Protein AF-A0A971KIS1-F1 (afdb_monomer_lite)

Secondary structure (DSSP, 8-state):
--HHHHHHHHHHHHHS--TTTTTHHHHHHHHHHHHHHHHHIIIIIHHHHHHHHHHHHHHHHHHH-HHHHHHHHTSTTHHHHHHHH---PPPP-

Sequence (93 aa):
MNRNDEYINILSQLEDTPVKLDYTCDRALARYKEHKRRRIKQTFLVPLLVLVLICAVFTVLVNISPVFASAVDALPFIGKLAELVSYTPLPFP

Structure (mmCIF, N/CA/C/O backbone):
data_AF-A0A971KIS1-F1
#
_entry.id   AF-A0A971KIS1-F1
#
loop_
_atom_site.group_PDB
_atom_site.id
_atom_site.type_symbol
_atom_site.label_atom_id
_atom_site.label_alt_id
_atom_site.label_comp_id
_atom_site.label_asym_id
_atom_site.label_entity_id
_atom_site.label_seq_id
_atom_site.pdbx_PDB_ins_code
_atom_site.Cartn_x
_atom_site.Cartn_y
_atom_site.Cartn_z
_atom_site.occupancy
_atom_site.B_iso_or_equiv
_atom_site.auth_seq_id
_atom_site.auth_comp_id
_atom_site.auth_asym_id
_atom_site.auth_atom_id
_atom_site.pdbx_PDB_model_num
ATOM 1 N N . MET A 1 1 ? -33.140 16.313 50.986 1.00 62.09 1 MET A N 1
ATOM 2 C CA . MET A 1 1 ? -32.995 15.116 50.135 1.00 62.09 1 MET A CA 1
ATOM 3 C C . MET A 1 1 ? -31.673 14.456 50.487 1.00 62.09 1 MET A C 1
ATOM 5 O O . MET A 1 1 ? -30.685 15.177 50.595 1.00 62.09 1 MET A O 1
ATOM 9 N N . ASN A 1 2 ? -31.653 13.153 50.764 1.00 85.75 2 ASN A N 1
ATOM 10 C CA . ASN A 1 2 ? -30.423 12.437 51.098 1.00 85.75 2 ASN A CA 1
ATOM 11 C C . ASN A 1 2 ? -29.663 12.090 49.806 1.00 85.75 2 ASN A C 1
ATOM 13 O O . ASN A 1 2 ? -30.278 11.672 48.828 1.00 85.75 2 ASN A O 1
ATOM 17 N N . ARG A 1 3 ? -28.330 12.227 49.803 1.00 83.38 3 ARG A N 1
ATOM 18 C CA . ARG A 1 3 ? -27.482 11.878 48.643 1.00 83.38 3 ARG A CA 1
ATOM 19 C C . ARG A 1 3 ? -27.608 10.404 48.266 1.00 83.38 3 ARG A C 1
ATOM 21 O O . ARG A 1 3 ? -27.492 10.054 47.099 1.00 83.38 3 ARG A O 1
ATOM 28 N N . ASN A 1 4 ? -27.850 9.555 49.263 1.00 89.25 4 ASN A N 1
ATOM 29 C CA . ASN A 1 4 ? -28.040 8.130 49.043 1.00 89.25 4 ASN A CA 1
ATOM 30 C C . ASN A 1 4 ? -29.316 7.849 48.233 1.00 89.25 4 ASN A C 1
ATOM 32 O O . ASN A 1 4 ? -29.290 7.030 47.328 1.00 89.25 4 ASN A O 1
ATOM 36 N N . ASP A 1 5 ? -30.402 8.579 48.492 1.00 87.38 5 ASP A N 1
ATOM 37 C CA . ASP A 1 5 ? -31.671 8.389 47.777 1.00 87.38 5 ASP A CA 1
ATOM 38 C C . ASP A 1 5 ? -31.557 8.850 46.315 1.00 87.38 5 ASP A C 1
ATOM 40 O O . ASP A 1 5 ? -32.103 8.226 45.409 1.00 87.38 5 ASP A O 1
ATOM 44 N N . GLU A 1 6 ? -30.794 9.917 46.070 1.00 86.00 6 GLU A N 1
ATOM 45 C CA . GLU A 1 6 ? -30.495 10.410 44.723 1.00 86.00 6 GLU A CA 1
ATOM 46 C C . GLU A 1 6 ? -29.603 9.429 43.947 1.00 86.00 6 GLU A C 1
ATOM 48 O O . GLU A 1 6 ? -29.858 9.145 42.778 1.00 86.00 6 GLU A O 1
ATOM 53 N N . TYR A 1 7 ? -28.610 8.839 44.619 1.00 89.88 7 TYR A N 1
ATOM 54 C CA . TYR A 1 7 ? -27.754 7.801 44.046 1.00 89.88 7 TYR A CA 1
ATOM 55 C C . TYR A 1 7 ? -28.547 6.545 43.654 1.00 89.88 7 TYR A C 1
ATOM 57 O O . TYR A 1 7 ? -28.389 6.037 42.544 1.00 89.88 7 TYR A O 1
ATOM 65 N N . ILE A 1 8 ? -29.446 6.083 44.528 1.00 90.12 8 ILE A N 1
ATOM 66 C CA . ILE A 1 8 ? -30.321 4.934 44.255 1.00 90.12 8 ILE A CA 1
ATOM 67 C C . ILE A 1 8 ? -31.285 5.227 43.095 1.00 90.12 8 ILE A C 1
ATOM 69 O O . ILE A 1 8 ? -31.508 4.358 42.256 1.00 90.12 8 ILE A O 1
ATOM 73 N N . ASN A 1 9 ? -31.797 6.455 42.990 1.00 88.12 9 ASN A N 1
ATOM 74 C CA . ASN A 1 9 ? -32.664 6.870 41.883 1.00 88.12 9 ASN A CA 1
ATOM 75 C C . ASN A 1 9 ? -31.928 6.928 40.529 1.00 88.12 9 ASN A C 1
ATOM 77 O O . ASN A 1 9 ? -32.498 6.609 39.492 1.00 88.12 9 ASN A O 1
ATOM 81 N N . ILE A 1 10 ? -30.652 7.319 40.510 1.00 85.00 10 ILE A N 1
ATOM 82 C CA . ILE A 1 10 ? -29.852 7.289 39.275 1.00 85.00 10 ILE A CA 1
ATOM 83 C C . ILE A 1 10 ? -29.561 5.840 38.865 1.00 85.00 10 ILE A C 1
ATOM 85 O O . ILE A 1 10 ? -29.625 5.518 37.681 1.00 85.00 10 ILE A O 1
ATOM 89 N N . LEU A 1 11 ? -29.280 4.958 39.828 1.00 87.44 11 LEU A N 1
ATOM 90 C CA . LEU A 1 11 ? -29.047 3.538 39.555 1.00 87.44 11 LEU A CA 1
ATOM 91 C C . LEU A 1 11 ? -30.276 2.846 38.958 1.00 87.44 11 LEU A C 1
ATOM 93 O O . LEU A 1 11 ? -30.127 2.119 37.978 1.00 87.44 11 LEU A O 1
ATOM 97 N N . SER A 1 12 ? -31.476 3.112 39.478 1.00 83.94 12 SER A N 1
ATOM 98 C CA . SER A 1 12 ? -32.703 2.520 38.930 1.00 83.94 12 SER A CA 1
ATOM 99 C C . SER A 1 12 ? -32.997 2.988 37.499 1.00 83.94 12 SER A C 1
ATOM 101 O O . SER A 1 12 ? -33.505 2.219 36.692 1.00 83.94 12 SER A O 1
ATOM 103 N N . GLN A 1 13 ? -32.619 4.220 37.144 1.00 79.25 13 GLN A N 1
ATOM 104 C CA . GLN A 1 13 ? -32.750 4.740 35.776 1.00 79.25 13 GLN A CA 1
ATOM 105 C C . GLN A 1 13 ? -31.734 4.146 34.788 1.00 79.25 13 GLN A C 1
ATOM 107 O O . GLN A 1 13 ? -31.930 4.264 33.580 1.00 79.25 13 GLN A O 1
ATOM 112 N N . LEU A 1 14 ? -30.643 3.547 35.276 1.00 76.75 14 LEU A N 1
ATOM 113 C CA . LEU A 1 14 ? -29.640 2.869 34.447 1.00 76.75 14 LEU A CA 1
ATOM 114 C C . LE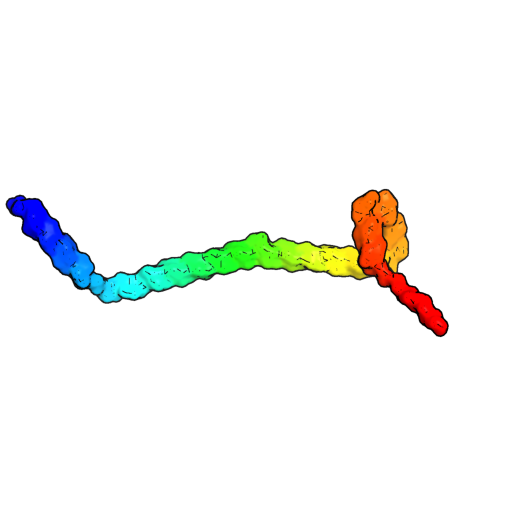U A 1 14 ? -29.986 1.399 34.180 1.00 76.75 14 LEU A C 1
ATOM 116 O O . LEU A 1 14 ? -29.499 0.835 33.203 1.00 76.75 14 LEU A O 1
ATOM 120 N N . GLU A 1 15 ? -30.783 0.785 35.054 1.00 76.62 15 GLU A N 1
ATOM 121 C CA . GLU A 1 15 ? -31.172 -0.625 34.959 1.00 76.62 15 GLU A CA 1
ATOM 122 C C . GLU A 1 15 ? -32.109 -0.867 33.761 1.00 76.62 15 GLU A C 1
ATOM 124 O O . GLU A 1 15 ? -31.957 -1.850 33.035 1.00 76.62 15 GLU A O 1
ATOM 129 N N . ASP A 1 16 ? -32.980 0.103 33.467 1.00 73.38 16 ASP A N 1
ATOM 130 C CA . ASP A 1 16 ? -33.784 0.130 32.248 1.00 73.38 16 ASP A CA 1
ATOM 131 C C . ASP A 1 16 ? -33.022 0.810 31.106 1.00 73.38 16 ASP A C 1
ATOM 133 O O . ASP A 1 16 ? -32.995 2.036 30.963 1.00 73.38 16 ASP A O 1
ATOM 137 N N . THR A 1 17 ? -32.420 0.001 30.233 1.00 65.88 17 THR A N 1
ATOM 138 C CA . THR A 1 17 ? -31.835 0.523 28.992 1.00 65.88 17 THR A CA 1
ATOM 139 C C . THR A 1 17 ? -32.974 0.989 28.076 1.00 65.88 17 THR A C 1
ATOM 141 O O . THR A 1 17 ? -33.822 0.182 27.691 1.00 65.88 17 THR A O 1
ATOM 144 N N . PRO A 1 18 ? -33.055 2.282 27.708 1.00 69.12 18 PRO A N 1
ATOM 145 C CA . PRO A 1 18 ? -34.169 2.759 26.906 1.00 69.12 18 PRO A CA 1
ATOM 146 C C . PRO A 1 18 ? -34.094 2.140 25.508 1.00 69.12 18 PRO A C 1
ATOM 148 O O . PRO A 1 18 ? -33.078 2.274 24.835 1.00 69.12 18 PRO A O 1
ATOM 151 N N . VAL A 1 19 ? -35.202 1.570 25.021 1.00 66.62 19 VAL A N 1
ATOM 152 C CA . VAL A 1 19 ? -35.318 0.899 23.700 1.00 66.62 19 VAL A CA 1
ATOM 153 C C . VAL A 1 19 ? -34.798 1.760 22.533 1.00 66.62 19 VAL A C 1
ATOM 155 O O . VAL A 1 19 ? -34.334 1.267 21.508 1.00 66.62 19 VAL A O 1
ATOM 158 N N . LYS A 1 20 ? -34.819 3.092 22.682 1.00 68.88 20 LYS A N 1
ATOM 159 C CA . LYS A 1 20 ? -34.251 4.040 21.705 1.00 68.88 20 LYS A CA 1
ATOM 160 C C . LYS A 1 20 ? -32.723 3.936 21.559 1.00 68.88 20 LYS A C 1
ATOM 162 O O . LYS A 1 20 ? -32.189 4.424 20.563 1.00 68.88 20 LYS A O 1
ATOM 167 N N . LEU A 1 21 ? -32.028 3.344 22.528 1.00 72.25 21 LEU A N 1
ATOM 168 C CA . LEU A 1 21 ? -30.573 3.216 22.588 1.00 72.25 21 LEU A CA 1
ATOM 16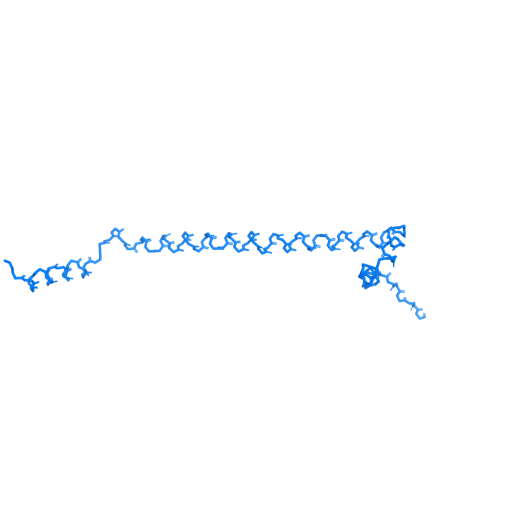9 C C . LEU A 1 21 ? -30.062 1.867 22.067 1.00 72.25 21 LEU A C 1
ATOM 171 O O . LEU A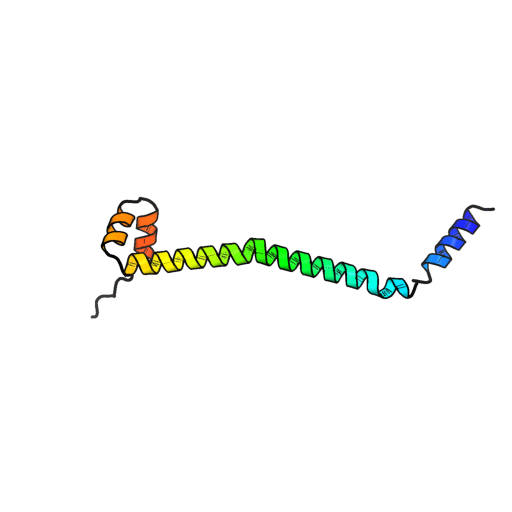 1 21 ? -28.911 1.825 21.625 1.00 72.25 21 LEU A O 1
ATOM 175 N N . ASP A 1 22 ? -30.919 0.837 22.016 1.00 71.62 22 ASP A N 1
ATOM 176 C CA . ASP A 1 22 ? -30.576 -0.573 21.731 1.00 71.62 22 ASP A CA 1
ATOM 177 C C . ASP A 1 22 ? -29.823 -0.812 20.417 1.00 71.62 22 ASP A C 1
ATOM 179 O O . ASP A 1 22 ? -29.163 -1.828 20.248 1.00 71.62 22 ASP A O 1
ATOM 183 N N . TYR A 1 23 ? -29.837 0.147 19.494 1.00 78.00 23 TYR A N 1
ATOM 184 C CA . TYR A 1 23 ? -29.159 0.022 18.200 1.00 78.00 23 TYR A CA 1
ATOM 185 C C . TYR A 1 23 ? -28.215 1.179 17.889 1.00 78.00 23 TYR A C 1
ATOM 187 O O . TYR A 1 23 ? -27.610 1.236 16.816 1.00 78.00 23 TYR A O 1
ATOM 195 N N . THR A 1 24 ? -28.080 2.140 18.801 1.00 83.50 24 THR A N 1
ATOM 196 C CA . THR A 1 24 ? -27.243 3.326 18.574 1.00 83.50 24 THR A CA 1
ATOM 197 C C . THR A 1 24 ? -25.761 2.965 18.559 1.00 83.50 24 THR A C 1
ATOM 199 O O . THR A 1 24 ? -25.036 3.406 17.662 1.00 83.50 24 THR A O 1
ATOM 202 N N . CYS A 1 25 ? -25.339 2.085 19.471 1.00 82.56 25 CYS A N 1
ATOM 203 C CA . CYS A 1 25 ? -23.997 1.512 19.515 1.00 82.56 25 CYS A CA 1
ATOM 204 C C . CYS A 1 25 ? -23.675 0.736 18.234 1.00 82.56 25 CYS A C 1
ATOM 206 O O . CYS A 1 25 ? -22.648 0.996 17.604 1.00 82.56 25 CYS A O 1
ATOM 208 N N . ASP A 1 26 ? -24.579 -0.132 17.780 1.00 85.12 26 ASP A N 1
ATOM 209 C CA . ASP A 1 26 ? -24.393 -0.901 16.545 1.00 85.12 26 ASP A CA 1
ATOM 210 C C . ASP A 1 26 ? -24.269 0.003 15.320 1.00 85.12 26 ASP A C 1
ATOM 212 O O . ASP A 1 26 ? -23.391 -0.186 14.472 1.00 85.12 26 ASP A O 1
ATOM 216 N N . ARG A 1 27 ? -25.095 1.050 15.245 1.00 84.00 27 ARG A N 1
ATOM 217 C CA . ARG A 1 27 ? -25.064 2.018 14.143 1.00 84.00 27 ARG A CA 1
ATOM 218 C C . ARG A 1 27 ? -23.788 2.864 14.163 1.00 84.00 27 ARG A C 1
ATOM 220 O O . ARG A 1 27 ? -23.231 3.154 13.101 1.00 84.00 27 ARG A O 1
ATOM 227 N N . ALA A 1 28 ? -23.295 3.232 15.346 1.00 85.69 28 ALA A N 1
ATOM 228 C CA . ALA A 1 28 ? -22.022 3.931 15.512 1.00 85.69 28 ALA A CA 1
ATOM 229 C C . ALA A 1 28 ? -20.829 3.036 15.132 1.00 85.69 28 ALA A C 1
ATOM 231 O O . ALA A 1 28 ? -19.950 3.460 14.374 1.00 85.69 28 ALA A O 1
ATOM 232 N N . LEU A 1 29 ? -20.834 1.775 15.570 1.00 88.44 29 LEU A N 1
ATOM 233 C CA . LEU A 1 29 ? -19.821 0.782 15.212 1.00 88.44 29 LEU A CA 1
ATOM 234 C C . LEU A 1 29 ? -19.821 0.480 13.711 1.00 88.44 29 LEU A C 1
ATOM 236 O O . LEU A 1 29 ? -18.748 0.372 13.112 1.00 88.44 29 LEU A O 1
ATOM 240 N N . ALA A 1 30 ? -20.994 0.383 13.082 1.00 87.12 30 ALA A N 1
ATOM 241 C CA . ALA A 1 30 ? -21.118 0.182 11.641 1.00 87.12 30 ALA A CA 1
ATOM 242 C C . ALA A 1 30 ? -20.484 1.342 10.857 1.00 87.12 30 ALA A C 1
ATOM 244 O O . ALA A 1 30 ? -19.651 1.102 9.978 1.00 87.12 30 ALA A O 1
ATOM 245 N N . ARG A 1 31 ? -20.782 2.595 11.238 1.00 86.50 31 ARG A N 1
ATOM 246 C CA . ARG A 1 31 ? -20.156 3.788 10.639 1.00 86.50 31 ARG A CA 1
ATOM 247 C C . ARG A 1 31 ? -18.639 3.773 10.811 1.00 86.50 31 ARG A C 1
ATOM 249 O O . ARG A 1 31 ? -17.909 3.972 9.841 1.00 86.50 31 ARG A O 1
ATOM 256 N N . TYR A 1 32 ? -18.147 3.476 12.014 1.00 87.19 32 TYR A N 1
ATOM 257 C CA . TYR A 1 32 ? -16.708 3.394 12.273 1.00 87.19 32 TYR A CA 1
ATOM 258 C C . TYR A 1 32 ? -16.021 2.331 11.403 1.00 87.19 32 TYR A C 1
ATOM 260 O O . TYR A 1 32 ? -14.997 2.609 10.770 1.00 87.19 32 TYR A O 1
ATOM 268 N N . LYS A 1 33 ? -16.595 1.124 11.322 1.00 84.94 33 LYS A N 1
ATOM 269 C CA . LYS A 1 33 ? -16.061 0.027 10.499 1.00 84.94 33 LYS A CA 1
ATOM 270 C C . LYS A 1 33 ? -16.024 0.401 9.019 1.00 84.94 33 LYS A C 1
ATOM 272 O O . LYS A 1 33 ? -15.030 0.115 8.347 1.00 84.94 33 LYS A O 1
ATOM 277 N N . GLU A 1 34 ? -17.059 1.064 8.513 1.00 84.94 34 GLU A N 1
ATOM 278 C CA . GLU A 1 34 ? -17.111 1.487 7.116 1.00 84.94 34 GLU A CA 1
ATOM 279 C C . GLU A 1 34 ? -16.058 2.558 6.798 1.00 84.94 34 GLU A C 1
ATOM 281 O O . GLU A 1 34 ? -15.296 2.406 5.837 1.00 84.94 34 GLU A O 1
ATOM 286 N N . HIS A 1 35 ? -15.930 3.585 7.644 1.00 82.50 35 HIS A N 1
ATOM 287 C CA . HIS A 1 35 ? -14.888 4.606 7.502 1.00 82.50 35 HIS A CA 1
ATOM 288 C C . HIS A 1 35 ? -13.482 4.007 7.583 1.00 82.50 35 HIS A C 1
ATOM 290 O O . HIS A 1 35 ? -12.633 4.315 6.742 1.00 82.50 35 HIS A O 1
ATOM 296 N N . LYS A 1 36 ? -13.238 3.099 8.535 1.00 80.19 36 LYS A N 1
ATOM 297 C CA . LYS A 1 36 ? -11.955 2.397 8.667 1.00 80.19 36 LYS A CA 1
ATOM 298 C C . LYS A 1 36 ? -11.635 1.588 7.411 1.00 80.19 36 LYS A C 1
ATOM 300 O O . LYS A 1 36 ? -10.525 1.682 6.892 1.00 80.19 36 LYS A O 1
ATOM 305 N N . ARG A 1 37 ? -12.606 0.840 6.876 1.00 77.81 37 ARG A N 1
ATOM 306 C CA . ARG A 1 37 ? -12.419 0.027 5.665 1.00 77.81 37 ARG A CA 1
ATOM 307 C C . ARG A 1 37 ? -12.151 0.890 4.433 1.00 77.81 37 ARG A C 1
ATOM 309 O O . ARG A 1 37 ? -11.264 0.552 3.653 1.00 77.81 37 ARG A O 1
ATOM 316 N N . ARG A 1 38 ? -12.875 2.002 4.261 1.00 80.69 38 ARG A N 1
ATOM 317 C CA . ARG A 1 38 ? -12.638 2.955 3.161 1.00 80.69 38 ARG A CA 1
ATOM 318 C C . ARG A 1 38 ? -11.246 3.576 3.253 1.00 80.69 38 ARG A C 1
ATOM 320 O O . ARG A 1 38 ? -10.531 3.574 2.257 1.00 80.69 38 ARG A O 1
ATOM 327 N N . ARG A 1 39 ? -10.835 4.006 4.450 1.00 78.25 39 ARG A N 1
ATOM 328 C CA . ARG A 1 39 ? -9.504 4.578 4.685 1.00 78.25 39 ARG A CA 1
ATOM 329 C C . ARG A 1 39 ? -8.401 3.572 4.372 1.00 78.25 39 ARG A C 1
ATOM 331 O O . ARG A 1 39 ? -7.513 3.884 3.601 1.00 78.25 39 ARG A O 1
ATOM 338 N N . ILE A 1 40 ? -8.502 2.340 4.877 1.00 76.69 40 ILE A N 1
ATOM 339 C CA . ILE A 1 40 ? -7.513 1.285 4.597 1.00 76.69 40 ILE A CA 1
ATOM 340 C C . ILE A 1 40 ? -7.424 1.004 3.092 1.00 76.69 40 ILE A C 1
ATOM 342 O O . ILE A 1 40 ? -6.328 0.941 2.540 1.00 76.69 40 ILE A O 1
ATOM 346 N N . LYS A 1 41 ? -8.567 0.880 2.405 1.00 75.00 41 LYS A N 1
ATOM 347 C CA . LYS A 1 41 ? -8.583 0.659 0.953 1.00 75.00 41 LYS A CA 1
ATOM 348 C C . LYS A 1 41 ? -7.906 1.800 0.192 1.00 75.00 41 LYS A C 1
ATOM 350 O O . LYS A 1 41 ? -7.087 1.540 -0.680 1.00 75.00 41 LYS A O 1
ATOM 355 N N . GLN A 1 42 ? -8.219 3.048 0.525 1.00 77.69 42 GLN A N 1
ATOM 356 C CA . GLN A 1 42 ? -7.641 4.207 -0.158 1.00 77.69 42 GLN A CA 1
ATOM 357 C C . GLN A 1 42 ? -6.156 4.392 0.161 1.00 77.69 42 GLN A C 1
ATOM 359 O O . GLN A 1 42 ? -5.376 4.690 -0.735 1.00 77.69 42 GLN A O 1
ATOM 364 N N . THR A 1 43 ? -5.751 4.181 1.412 1.00 81.25 43 THR A N 1
ATOM 365 C CA . THR A 1 43 ? -4.368 4.401 1.843 1.00 81.25 43 THR A CA 1
ATOM 366 C C . THR A 1 43 ? -3.421 3.300 1.383 1.00 81.25 43 THR A C 1
ATOM 368 O O . THR A 1 43 ? -2.257 3.592 1.152 1.00 81.25 43 THR A O 1
ATOM 371 N N . PHE A 1 44 ? -3.882 2.056 1.236 1.00 83.62 44 PHE A N 1
ATOM 372 C CA . PHE A 1 44 ? -2.981 0.937 0.932 1.00 83.62 44 PHE A CA 1
ATOM 373 C C . PHE A 1 44 ? -3.269 0.268 -0.405 1.00 83.62 44 PHE A C 1
ATOM 375 O O . PHE A 1 44 ? -2.347 -0.051 -1.146 1.00 83.62 44 PHE A O 1
ATOM 382 N N . LEU A 1 45 ? -4.540 0.071 -0.745 1.00 86.25 45 LEU A N 1
ATOM 383 C CA . LEU A 1 45 ? -4.919 -0.733 -1.906 1.00 86.25 45 LEU A CA 1
ATOM 384 C C . LEU A 1 45 ? -4.731 0.050 -3.212 1.00 86.25 45 LEU A C 1
ATOM 386 O O . LEU A 1 45 ? -4.221 -0.493 -4.185 1.00 86.25 45 LEU A O 1
ATOM 390 N N . VAL A 1 46 ? -5.071 1.342 -3.211 1.00 86.88 46 VAL A N 1
ATOM 391 C CA . VAL A 1 46 ? -4.856 2.231 -4.365 1.00 86.88 46 VAL A CA 1
ATOM 392 C C . VAL A 1 46 ? -3.370 2.393 -4.712 1.00 86.88 46 VAL A C 1
ATOM 394 O O . VAL A 1 46 ? -3.022 2.106 -5.856 1.00 86.88 46 VAL A O 1
ATOM 397 N N . PRO A 1 47 ? -2.467 2.794 -3.791 1.00 88.50 47 PRO A N 1
ATOM 398 C CA . PRO A 1 47 ? -1.057 2.946 -4.151 1.00 88.50 47 PRO A CA 1
ATOM 399 C C . PRO A 1 47 ? -0.406 1.616 -4.533 1.00 88.50 47 PRO A C 1
ATOM 401 O O . PRO A 1 47 ? 0.431 1.597 -5.429 1.00 88.50 47 PRO A O 1
ATOM 404 N N . LEU A 1 48 ? -0.824 0.501 -3.922 1.00 93.50 48 LEU A N 1
ATOM 405 C CA . LEU A 1 48 ? -0.343 -0.823 -4.305 1.00 93.50 48 LEU A CA 1
ATOM 406 C C . LEU A 1 48 ? -0.724 -1.166 -5.752 1.00 93.50 48 LEU A C 1
ATOM 408 O O . LEU A 1 48 ? 0.123 -1.631 -6.508 1.00 93.50 48 LEU A O 1
ATOM 412 N N . LEU A 1 49 ? -1.969 -0.900 -6.161 1.00 93.19 49 LEU A N 1
ATOM 413 C CA . LEU A 1 49 ? -2.406 -1.129 -7.541 1.00 93.19 49 LEU A CA 1
ATOM 414 C C . LEU A 1 49 ? -1.648 -0.251 -8.540 1.00 93.19 49 LEU A C 1
ATOM 416 O O . LEU A 1 49 ? -1.242 -0.738 -9.591 1.00 93.19 49 LEU A O 1
ATOM 420 N N . VAL A 1 50 ? -1.428 1.023 -8.206 1.00 94.62 50 VAL A N 1
ATOM 421 C CA . VAL A 1 50 ? -0.644 1.937 -9.049 1.00 94.62 50 VAL A CA 1
ATOM 422 C C . VAL A 1 50 ? 0.795 1.442 -9.188 1.00 94.62 50 VAL A C 1
ATOM 424 O O . VAL A 1 50 ? 1.325 1.424 -10.296 1.00 94.62 50 VAL A O 1
ATOM 427 N N . LEU A 1 51 ? 1.410 0.984 -8.096 1.00 95.25 51 LEU A N 1
ATOM 428 C CA . LEU A 1 51 ? 2.765 0.439 -8.119 1.00 95.25 51 LEU A CA 1
ATOM 429 C C . LEU A 1 51 ? 2.859 -0.797 -9.022 1.00 95.25 51 LEU A C 1
ATOM 431 O O . LEU A 1 51 ? 3.744 -0.868 -9.871 1.00 95.25 51 LEU A O 1
ATOM 435 N N . VAL A 1 52 ? 1.915 -1.733 -8.890 1.00 95.75 52 VAL A N 1
ATOM 436 C CA . VAL A 1 52 ? 1.841 -2.928 -9.746 1.00 95.75 52 VAL A CA 1
ATOM 437 C C . VAL A 1 52 ? 1.692 -2.539 -11.218 1.00 95.75 52 VAL A C 1
ATOM 439 O O . VAL A 1 52 ? 2.374 -3.106 -12.070 1.00 95.75 52 VAL A O 1
ATOM 442 N N . LEU A 1 53 ? 0.847 -1.549 -11.519 1.00 96.81 53 LEU A N 1
ATOM 443 C CA . LEU A 1 53 ? 0.654 -1.056 -12.881 1.00 96.81 53 LEU A CA 1
ATOM 444 C C . LEU A 1 53 ? 1.950 -0.468 -13.457 1.00 96.81 53 LEU A C 1
ATOM 446 O O . LEU A 1 53 ? 2.316 -0.789 -14.584 1.00 96.81 53 LEU A O 1
ATOM 450 N N . ILE A 1 54 ? 2.661 0.358 -12.685 1.00 94.25 54 ILE A N 1
ATOM 451 C CA . ILE A 1 54 ? 3.933 0.961 -13.107 1.00 94.25 54 ILE A CA 1
ATOM 452 C C . ILE A 1 54 ? 4.972 -0.125 -13.386 1.00 94.25 54 ILE A C 1
ATOM 454 O O . ILE A 1 54 ? 5.625 -0.085 -14.427 1.00 94.25 54 ILE A O 1
ATOM 458 N N . CYS A 1 55 ? 5.096 -1.117 -12.500 1.00 92.12 55 CYS A N 1
ATOM 459 C CA . CYS A 1 55 ? 5.998 -2.243 -12.715 1.00 92.12 55 CYS A CA 1
ATOM 460 C C . CYS A 1 55 ? 5.641 -3.011 -13.992 1.00 92.12 55 CYS A C 1
ATOM 462 O O . CYS A 1 55 ? 6.532 -3.283 -14.786 1.00 92.12 55 CYS A O 1
ATOM 464 N N . ALA A 1 56 ? 4.360 -3.307 -14.229 1.00 94.12 56 ALA A N 1
ATOM 465 C CA . ALA A 1 56 ? 3.918 -4.013 -15.432 1.00 94.12 56 ALA A CA 1
ATOM 466 C C . ALA A 1 56 ? 4.174 -3.212 -16.720 1.00 94.12 56 ALA A C 1
ATOM 468 O O . ALA A 1 56 ? 4.609 -3.764 -17.725 1.00 94.12 56 ALA A O 1
ATOM 469 N N . VAL A 1 57 ? 3.944 -1.898 -16.705 1.00 94.50 57 VAL A N 1
ATOM 470 C CA . VAL A 1 57 ? 4.262 -1.039 -17.856 1.00 94.50 57 VAL A CA 1
ATOM 471 C C . VAL A 1 57 ? 5.770 -1.008 -18.099 1.00 94.50 57 VAL A C 1
ATOM 473 O O . VAL A 1 57 ? 6.202 -1.126 -19.243 1.00 94.50 57 VAL A O 1
ATOM 476 N N . PHE A 1 58 ? 6.573 -0.899 -17.039 1.00 90.69 58 PHE A N 1
ATOM 477 C CA . PHE A 1 58 ? 8.030 -0.941 -17.135 1.00 90.69 58 PHE A CA 1
ATOM 478 C C . PHE A 1 58 ? 8.521 -2.271 -17.717 1.00 90.69 58 PHE A C 1
ATOM 480 O O . PHE A 1 58 ? 9.328 -2.259 -18.644 1.00 90.69 58 PHE A O 1
ATOM 487 N N . THR A 1 59 ? 8.001 -3.406 -17.238 1.00 89.69 59 THR A N 1
ATOM 488 C CA . THR A 1 59 ? 8.402 -4.729 -17.734 1.00 89.69 59 THR A CA 1
ATOM 489 C C . THR A 1 59 ? 8.081 -4.892 -19.215 1.00 89.69 59 THR A C 1
ATOM 491 O O . THR A 1 59 ? 8.932 -5.336 -19.986 1.00 89.69 59 THR A O 1
ATOM 494 N N . VAL A 1 60 ? 6.889 -4.471 -19.638 1.00 91.31 60 VAL A N 1
ATOM 495 C CA . VAL A 1 60 ? 6.478 -4.489 -21.046 1.00 91.31 60 VAL A CA 1
ATOM 496 C C . VAL A 1 60 ? 7.373 -3.579 -21.889 1.00 91.31 60 VAL A C 1
ATOM 498 O O . VAL A 1 60 ? 7.821 -3.981 -22.960 1.00 91.31 60 VAL A O 1
ATOM 501 N N . LEU A 1 61 ? 7.683 -2.374 -21.407 1.00 88.88 61 LEU A N 1
ATOM 502 C CA . LEU A 1 61 ? 8.475 -1.403 -22.160 1.00 88.88 61 LEU A CA 1
ATOM 503 C C . LEU A 1 61 ? 9.931 -1.854 -22.349 1.00 88.88 61 LEU A C 1
ATOM 505 O O . LEU A 1 61 ? 10.462 -1.718 -23.451 1.00 88.88 61 LEU A O 1
ATOM 509 N N . VAL A 1 62 ? 10.542 -2.436 -21.310 1.00 87.06 62 VAL A N 1
ATOM 510 C CA . VAL A 1 62 ? 11.894 -3.022 -21.374 1.00 87.06 62 VAL A CA 1
ATOM 511 C C . VAL A 1 62 ? 11.951 -4.175 -22.376 1.00 87.06 62 VAL A C 1
ATOM 513 O O . VAL A 1 62 ? 12.915 -4.277 -23.127 1.00 87.06 62 VAL A O 1
ATOM 516 N N . ASN A 1 63 ? 10.915 -5.015 -22.433 1.00 86.12 63 ASN A N 1
ATOM 517 C CA . ASN A 1 63 ? 10.907 -6.182 -23.319 1.00 86.12 63 ASN A CA 1
ATOM 518 C C . ASN A 1 63 ? 10.521 -5.854 -24.778 1.00 86.12 63 ASN A C 1
ATOM 520 O O . ASN A 1 63 ? 10.897 -6.599 -25.679 1.00 86.12 63 ASN A O 1
ATOM 524 N N . ILE A 1 64 ? 9.787 -4.765 -25.042 1.00 89.50 64 ILE A N 1
ATOM 525 C CA . ILE A 1 64 ? 9.366 -4.389 -26.408 1.00 89.50 64 ILE A CA 1
ATOM 526 C C . ILE A 1 64 ? 10.354 -3.426 -27.080 1.00 89.50 64 ILE A C 1
ATOM 528 O O . ILE A 1 64 ? 10.516 -3.468 -28.300 1.00 89.50 64 ILE A O 1
ATOM 532 N N . SER A 1 65 ? 10.996 -2.534 -26.318 1.00 85.81 65 SER A N 1
ATOM 533 C CA . SER A 1 65 ? 11.806 -1.451 -26.883 1.00 85.81 65 SER A CA 1
ATOM 534 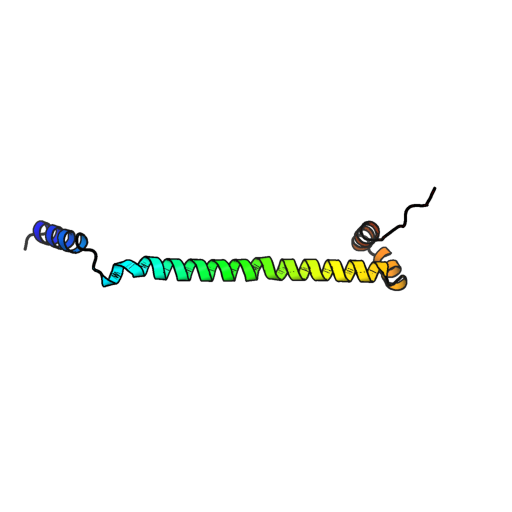C C . SER A 1 65 ? 13.304 -1.626 -26.598 1.00 85.81 65 SER A C 1
ATOM 536 O O . SER A 1 65 ? 13.751 -1.347 -25.483 1.00 85.81 65 SER A O 1
ATOM 538 N N . PRO A 1 66 ? 14.123 -1.980 -27.608 1.00 79.62 66 PRO A N 1
ATOM 539 C CA . PRO A 1 66 ? 15.572 -2.114 -27.436 1.00 79.62 66 PRO A CA 1
ATOM 540 C C . PRO A 1 66 ? 16.257 -0.772 -27.137 1.00 79.62 66 PRO A C 1
ATOM 542 O O . PRO A 1 66 ? 17.239 -0.718 -26.401 1.00 79.62 66 PRO A O 1
ATOM 545 N N . VAL A 1 67 ? 15.709 0.335 -27.654 1.00 82.50 67 VAL A N 1
ATOM 546 C CA . VAL A 1 67 ? 16.205 1.694 -27.376 1.00 82.50 67 VAL A CA 1
ATOM 547 C C . VAL A 1 67 ? 15.979 2.062 -25.909 1.00 82.50 67 VAL A C 1
ATOM 549 O O . VAL A 1 67 ? 16.834 2.687 -25.286 1.00 82.50 67 VAL A O 1
ATOM 552 N N . PHE A 1 68 ? 14.844 1.650 -25.339 1.00 81.81 68 PHE A N 1
ATOM 553 C CA . PHE A 1 68 ? 14.548 1.891 -23.930 1.00 81.81 68 PHE A CA 1
ATOM 554 C C . PHE A 1 68 ? 15.411 1.019 -23.013 1.00 81.81 68 PHE A C 1
ATOM 556 O O . PHE A 1 68 ? 15.965 1.539 -22.049 1.00 81.81 68 PHE A O 1
ATOM 563 N N . ALA A 1 69 ? 15.585 -0.266 -23.340 1.00 81.00 69 ALA A N 1
ATOM 564 C CA . ALA A 1 69 ? 16.466 -1.165 -22.594 1.00 81.00 69 ALA A CA 1
ATOM 565 C C . ALA A 1 69 ? 17.901 -0.611 -22.515 1.00 81.00 69 ALA A C 1
ATOM 567 O O . ALA A 1 69 ? 18.436 -0.443 -21.423 1.00 81.00 69 ALA A O 1
ATOM 568 N N . SER A 1 70 ? 18.463 -0.179 -23.650 1.00 81.44 70 SER A N 1
ATOM 569 C CA . SER A 1 70 ? 19.815 0.393 -23.697 1.00 81.44 70 SER A CA 1
ATOM 570 C C . SER A 1 70 ? 19.963 1.685 -22.880 1.00 81.44 70 SER A C 1
ATOM 572 O O . SER A 1 70 ? 21.009 1.914 -22.274 1.00 81.44 70 SER A O 1
ATOM 574 N N . ALA A 1 71 ? 18.926 2.527 -22.826 1.00 85.12 71 ALA A N 1
ATOM 575 C CA . ALA A 1 71 ? 18.939 3.734 -22.000 1.00 85.12 71 ALA A CA 1
ATOM 576 C C . ALA A 1 71 ? 18.849 3.415 -20.497 1.00 85.12 71 ALA A C 1
ATOM 578 O O . ALA A 1 71 ? 19.441 4.112 -19.672 1.00 85.12 71 ALA A O 1
ATOM 579 N N . VAL A 1 72 ? 18.107 2.366 -20.139 1.00 81.44 72 VAL A N 1
ATOM 580 C CA . VAL A 1 72 ? 17.918 1.926 -18.754 1.00 81.44 72 VAL A CA 1
ATOM 581 C C . VAL A 1 72 ? 19.151 1.203 -18.207 1.00 81.44 72 VAL A C 1
ATOM 583 O O . VAL A 1 72 ? 19.482 1.392 -17.034 1.00 81.44 72 VAL A O 1
ATOM 586 N N . ASP A 1 73 ? 19.875 0.460 -19.043 1.00 81.88 73 ASP A N 1
ATOM 587 C CA . ASP A 1 73 ? 21.125 -0.216 -18.668 1.00 81.88 73 ASP A CA 1
ATOM 588 C C . ASP A 1 73 ? 22.215 0.756 -18.195 1.00 81.88 73 ASP A C 1
ATOM 590 O O . ASP A 1 73 ? 23.037 0.414 -17.345 1.00 81.88 73 ASP A O 1
ATOM 594 N N . ALA A 1 74 ? 22.193 2.003 -18.675 1.00 83.94 74 ALA A N 1
ATOM 595 C CA . ALA A 1 74 ? 23.122 3.043 -18.238 1.00 83.94 74 ALA A CA 1
ATOM 596 C C . ALA A 1 74 ? 22.885 3.511 -16.784 1.00 83.94 74 ALA A C 1
ATOM 598 O O . ALA A 1 74 ? 23.715 4.229 -16.222 1.00 83.94 74 ALA A O 1
ATOM 599 N N . LEU A 1 75 ? 21.762 3.133 -16.158 1.00 85.38 75 LEU A N 1
ATOM 600 C CA . LEU A 1 75 ? 21.389 3.559 -14.810 1.00 85.38 75 LEU A CA 1
ATOM 601 C C . LEU A 1 75 ? 21.714 2.463 -13.774 1.00 85.38 75 LEU A C 1
ATOM 603 O O . LEU A 1 75 ? 21.187 1.354 -13.864 1.00 85.38 75 LEU A O 1
ATOM 607 N N . PRO A 1 76 ? 22.483 2.769 -12.708 1.00 79.56 76 PRO A N 1
ATOM 608 C CA . PRO A 1 76 ? 23.095 1.759 -11.832 1.00 79.56 76 PRO A CA 1
ATOM 609 C C . PRO A 1 76 ? 22.102 0.900 -11.034 1.00 79.56 76 PRO A C 1
ATOM 611 O O . PRO A 1 76 ? 22.419 -0.228 -10.654 1.00 79.56 76 PRO A O 1
ATOM 614 N N . PHE A 1 77 ? 20.904 1.423 -10.761 1.00 81.62 77 PHE A N 1
ATOM 615 C CA . PHE A 1 77 ? 19.852 0.701 -10.039 1.00 81.62 77 PHE A CA 1
ATOM 616 C C . PHE A 1 77 ? 18.777 0.132 -10.964 1.00 81.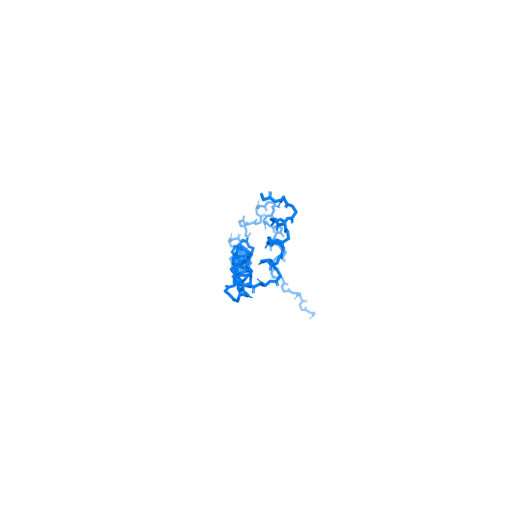62 77 PHE A C 1
ATOM 618 O O . PHE A 1 77 ? 18.218 -0.922 -10.679 1.00 81.62 77 PHE A O 1
ATOM 625 N N . ILE A 1 78 ? 18.480 0.823 -12.064 1.00 82.38 78 ILE A N 1
ATOM 626 C CA . ILE A 1 78 ? 17.328 0.513 -12.914 1.00 82.38 78 ILE A CA 1
ATOM 627 C C . ILE A 1 78 ? 17.722 -0.535 -13.963 1.00 82.38 78 ILE A C 1
ATOM 629 O O . ILE A 1 78 ? 16.920 -1.422 -14.235 1.00 82.38 78 ILE A O 1
ATOM 633 N N . GLY A 1 79 ? 18.975 -0.534 -14.437 1.00 82.44 79 GLY A N 1
ATOM 634 C CA . GLY A 1 79 ? 19.523 -1.598 -15.287 1.00 82.44 79 GLY A CA 1
ATOM 635 C C . GLY A 1 79 ? 19.469 -2.976 -14.619 1.00 82.44 79 GLY A C 1
ATOM 636 O O . GLY A 1 79 ? 19.002 -3.936 -15.217 1.00 82.44 79 GLY A O 1
ATOM 637 N N . LYS A 1 80 ? 19.791 -3.067 -13.318 1.00 83.31 80 LYS A N 1
ATOM 638 C CA . LYS A 1 80 ? 19.662 -4.327 -12.552 1.00 83.31 80 LYS A CA 1
ATOM 639 C C . LYS A 1 80 ? 18.221 -4.839 -12.476 1.00 83.31 80 LYS A C 1
ATOM 641 O O . LYS A 1 80 ? 17.987 -6.042 -12.448 1.00 83.31 80 LYS A O 1
ATOM 646 N N . LEU A 1 81 ? 17.248 -3.928 -12.409 1.00 81.69 81 LEU A N 1
ATOM 647 C CA . LEU A 1 81 ? 15.829 -4.288 -12.426 1.00 81.69 81 LEU A CA 1
ATOM 648 C C . LEU A 1 81 ? 15.377 -4.711 -13.825 1.00 81.69 81 LEU A C 1
ATOM 650 O O . LEU A 1 81 ? 14.573 -5.631 -13.942 1.00 81.69 81 LEU A O 1
ATOM 654 N N . ALA A 1 82 ? 15.887 -4.059 -14.871 1.00 83.44 82 ALA A N 1
ATOM 655 C CA . ALA A 1 82 ? 15.622 -4.434 -16.253 1.00 83.44 82 ALA A CA 1
ATOM 656 C C . ALA A 1 82 ? 16.174 -5.831 -16.574 1.00 83.44 82 ALA A C 1
ATOM 658 O O . ALA A 1 82 ? 15.445 -6.641 -17.139 1.00 83.44 82 ALA A O 1
ATOM 659 N N . GLU A 1 83 ? 17.391 -6.151 -16.128 1.00 82.25 83 GLU A N 1
ATOM 660 C CA . GLU A 1 83 ? 18.010 -7.474 -16.284 1.00 82.25 83 GLU A CA 1
ATOM 661 C C . GLU A 1 83 ? 17.149 -8.582 -15.659 1.00 82.25 83 GLU A C 1
ATOM 663 O O . GLU A 1 83 ? 16.811 -9.554 -16.333 1.00 82.25 83 GLU A O 1
ATOM 668 N N . LEU A 1 84 ? 16.695 -8.393 -14.413 1.00 84.44 84 LEU A N 1
ATOM 669 C CA . LEU A 1 84 ? 15.810 -9.342 -13.717 1.00 84.44 84 LEU A CA 1
ATOM 670 C C . LEU A 1 8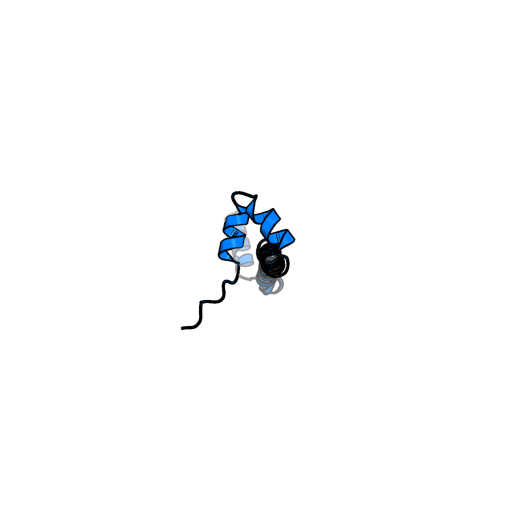4 ? 14.473 -9.588 -14.430 1.00 84.44 84 LEU A C 1
ATOM 672 O O . LEU A 1 84 ? 13.853 -10.634 -14.247 1.00 84.44 84 LEU A O 1
ATOM 676 N N . VAL A 1 85 ? 13.995 -8.600 -15.179 1.00 82.94 85 VAL A N 1
ATOM 677 C CA . VAL A 1 85 ? 12.680 -8.608 -15.829 1.00 82.94 85 VAL A CA 1
ATOM 678 C C . VAL A 1 85 ? 12.770 -9.009 -17.306 1.00 82.94 85 VAL A C 1
ATOM 680 O O . VAL A 1 85 ? 11.755 -9.342 -17.926 1.00 82.94 85 VAL A O 1
ATOM 683 N N . SER A 1 86 ? 13.967 -8.963 -17.884 1.00 83.06 86 SER A N 1
ATOM 684 C CA . SER A 1 86 ? 14.209 -9.293 -19.281 1.00 83.06 86 SER A CA 1
ATOM 685 C C . SER A 1 86 ? 13.998 -10.785 -19.536 1.00 83.06 86 SER A C 1
ATOM 687 O O . SER A 1 86 ? 14.520 -11.650 -18.829 1.00 83.06 86 SER A O 1
ATOM 689 N N . TYR A 1 87 ? 13.200 -11.104 -20.553 1.00 76.69 87 TYR A N 1
ATOM 690 C CA . TYR A 1 87 ? 12.994 -12.487 -20.951 1.00 76.69 87 TYR A CA 1
ATOM 691 C C . TYR A 1 87 ? 14.156 -12.952 -21.834 1.00 76.69 87 TYR A C 1
ATOM 693 O O . TYR A 1 87 ? 14.279 -12.536 -22.985 1.00 76.69 87 TYR A O 1
ATOM 701 N N . THR A 1 88 ? 14.996 -13.845 -21.315 1.00 72.19 88 THR A N 1
ATOM 702 C CA . THR A 1 88 ? 15.996 -14.563 -22.113 1.00 72.19 88 THR A CA 1
ATOM 703 C C . THR A 1 88 ? 15.453 -15.957 -22.437 1.00 72.19 88 THR A C 1
ATOM 705 O O . THR A 1 88 ? 15.285 -16.773 -21.528 1.00 72.19 88 THR A O 1
ATOM 708 N N . PRO A 1 89 ? 15.107 -16.265 -23.703 1.00 67.94 89 PRO A N 1
ATOM 709 C CA . PRO A 1 89 ? 14.704 -17.619 -24.055 1.00 67.94 89 PRO A CA 1
ATOM 710 C C . PRO A 1 89 ? 15.893 -18.560 -23.830 1.00 67.94 89 PRO A C 1
ATOM 712 O O . PRO A 1 89 ? 16.976 -18.340 -24.372 1.00 67.94 89 PRO A O 1
ATOM 715 N N . LEU A 1 90 ? 15.689 -19.592 -23.006 1.00 70.06 90 LEU A N 1
ATOM 716 C CA . LEU A 1 90 ? 16.674 -20.650 -22.783 1.00 70.06 90 LEU A CA 1
ATOM 717 C C . LEU A 1 90 ? 17.097 -21.256 -24.133 1.00 70.06 90 LEU A C 1
ATOM 719 O O . LEU A 1 90 ? 16.232 -21.487 -24.984 1.00 70.06 90 LEU A O 1
ATOM 723 N N . PRO A 1 91 ? 18.396 -21.536 -24.339 1.00 65.00 91 PRO A N 1
ATOM 724 C CA . PRO A 1 91 ? 18.841 -22.235 -25.532 1.00 65.00 91 PRO A CA 1
ATOM 725 C C . PRO A 1 91 ? 18.194 -23.626 -25.546 1.00 65.00 91 PRO A C 1
ATOM 727 O O . PRO A 1 91 ? 18.318 -24.387 -24.586 1.00 65.00 91 PRO A O 1
ATOM 730 N N . PHE A 1 92 ? 17.450 -23.930 -26.611 1.00 63.91 92 PHE A N 1
ATOM 731 C CA . PHE A 1 92 ? 16.930 -25.275 -26.844 1.00 63.91 92 PHE A CA 1
ATOM 732 C C . PHE A 1 92 ? 18.108 -26.261 -27.007 1.00 63.91 92 PHE A C 1
ATOM 734 O O . PHE A 1 92 ? 19.125 -25.863 -27.583 1.00 63.91 92 PHE A O 1
ATOM 741 N N . PRO A 1 93 ? 17.997 -27.497 -26.478 1.00 69.31 93 PRO A N 1
ATOM 742 C CA . PRO A 1 93 ? 19.036 -28.524 -26.582 1.00 69.31 93 PRO A CA 1
ATOM 743 C C . PRO A 1 93 ? 19.236 -29.038 -28.012 1.00 69.31 93 PRO A C 1
ATOM 745 O O . PRO A 1 93 ? 18.257 -29.026 -28.795 1.00 69.31 93 PRO A O 1
#

Foldseek 3Di:
DDPVVVVVVVVVVVVDDDPVCPCVVVVVVVVVVVVVVVCCCVVPVVVVVVVVVVLVVLLVCLAPDPVVLVVQCVPPPRNVVSVVSHDDPDDDD

pLDDT: mean 82.6, std 7.68, range [62.09, 96.81]

Radius of gyration: 31.55 Å; chains: 1; bounding box: 58×44×78 Å